Protein AF-R7CUU1-F1 (afdb_monomer_lite)

Radius of gyration: 13.54 Å; chains: 1; bounding box: 40×17×28 Å

pLDDT: mean 95.11, std 6.79, range [55.94, 98.75]

Foldseek 3Di:
DVVCLVPQDLLVVLVVQADPVQAGDPPQHGHSVRSSVVSVVVSVVVVVVVVVVVVVVD

Secondary structure (DSSP, 8-state):
-HHHHHT--HHHHHHHTB-TTSBB-TTS-SBHHHHHHHHHHHHHHHHHHHHHHHHH--

Structure (mmCIF, N/CA/C/O backbone):
data_AF-R7CUU1-F1
#
_entry.id   AF-R7CUU1-F1
#
loop_
_atom_site.group_PDB
_atom_site.id
_atom_site.type_symbol
_atom_site.label_atom_id
_atom_site.label_alt_id
_atom_site.label_comp_id
_atom_site.label_asym_id
_atom_site.label_entity_id
_atom_site.label_seq_id
_atom_site.pdbx_PDB_ins_code
_atom_site.Cartn_x
_atom_site.Cartn_y
_atom_site.Cartn_z
_atom_site.occupancy
_atom_site.B_iso_or_equiv
_atom_site.auth_seq_id
_atom_site.auth_comp_id
_atom_site.auth_asym_id
_atom_site.auth_atom_id
_atom_site.pdbx_PDB_model_num
ATOM 1 N N . MET A 1 1 ? -6.822 -2.936 15.174 1.00 84.19 1 MET A N 1
ATOM 2 C CA . MET A 1 1 ? -7.159 -2.502 13.800 1.00 84.19 1 MET A CA 1
ATOM 3 C C . MET A 1 1 ? -6.929 -1.014 13.642 1.00 84.19 1 MET A C 1
ATOM 5 O O . MET A 1 1 ? -6.239 -0.635 12.716 1.00 84.19 1 MET A O 1
ATOM 9 N N . GLU A 1 2 ? -7.424 -0.205 14.576 1.00 89.94 2 GLU A N 1
ATOM 10 C CA . GLU A 1 2 ? -7.115 1.228 14.667 1.00 89.94 2 GLU A CA 1
ATOM 11 C C . GLU A 1 2 ? -5.613 1.505 14.794 1.00 89.94 2 GLU A C 1
ATOM 13 O O . GLU A 1 2 ? -5.053 2.116 13.898 1.00 89.94 2 GLU A O 1
ATOM 18 N N . GLU A 1 3 ? -4.934 0.910 15.782 1.00 90.56 3 GLU A N 1
ATOM 19 C CA . GLU A 1 3 ? -3.469 1.028 15.927 1.00 90.56 3 GLU A CA 1
ATOM 20 C C . GLU A 1 3 ? -2.690 0.577 14.677 1.00 90.56 3 GLU A C 1
ATOM 22 O O . GLU A 1 3 ? -1.625 1.105 14.377 1.00 90.56 3 GLU A O 1
ATOM 27 N N . TYR A 1 4 ? -3.221 -0.405 13.937 1.00 87.81 4 TYR A N 1
ATOM 28 C CA . TYR A 1 4 ? -2.599 -0.877 12.696 1.00 87.81 4 TYR A CA 1
ATOM 29 C C . TYR A 1 4 ? -2.775 0.132 11.560 1.00 87.81 4 TYR A C 1
ATOM 31 O O . TYR A 1 4 ? -1.837 0.363 10.814 1.00 87.81 4 TYR A O 1
ATOM 39 N N . TYR A 1 5 ? -3.961 0.735 11.441 1.00 91.44 5 TYR A N 1
ATOM 40 C CA . TYR A 1 5 ? -4.222 1.781 10.458 1.00 91.44 5 TYR A CA 1
ATOM 41 C C . TYR A 1 5 ? -3.404 3.046 10.747 1.00 91.44 5 TYR A C 1
ATOM 43 O O . TYR A 1 5 ? -2.768 3.573 9.847 1.00 91.44 5 TYR A O 1
ATOM 51 N N . GLU A 1 6 ? -3.363 3.505 12.000 1.00 92.50 6 GLU A N 1
ATOM 52 C CA . GLU A 1 6 ? -2.613 4.708 12.394 1.00 92.50 6 GLU A CA 1
ATOM 53 C C . GLU A 1 6 ? -1.099 4.566 12.204 1.00 92.50 6 GLU A C 1
ATOM 55 O O . GLU A 1 6 ? -0.405 5.558 11.988 1.00 92.50 6 GLU A O 1
ATOM 60 N N . GLY A 1 7 ? -0.588 3.338 12.303 1.00 95.38 7 GLY A N 1
ATOM 61 C CA . GLY A 1 7 ? 0.810 3.009 12.047 1.00 95.38 7 GLY A CA 1
ATOM 62 C C . GLY A 1 7 ? 1.098 2.518 10.629 1.00 95.38 7 GLY A C 1
ATOM 63 O O . GLY A 1 7 ? 2.229 2.100 10.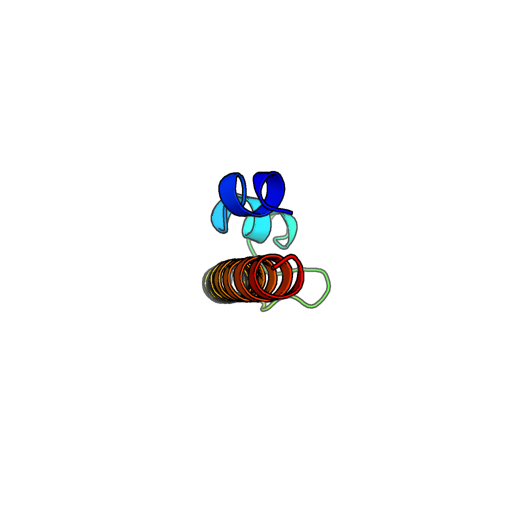381 1.00 95.38 7 GLY A O 1
ATOM 64 N N . PHE A 1 8 ? 0.111 2.503 9.727 1.00 96.19 8 PHE A N 1
ATOM 65 C CA . PHE A 1 8 ? 0.316 2.032 8.362 1.00 96.19 8 PHE A CA 1
ATOM 66 C C . PHE A 1 8 ? 1.165 3.050 7.598 1.00 96.19 8 PHE A C 1
ATOM 68 O O . PHE A 1 8 ? 0.802 4.216 7.486 1.00 96.19 8 PHE A O 1
ATOM 75 N N . ASP A 1 9 ? 2.297 2.599 7.067 1.00 97.75 9 ASP A N 1
ATOM 76 C CA . ASP A 1 9 ? 3.176 3.405 6.226 1.00 97.75 9 ASP A CA 1
ATOM 77 C C . ASP A 1 9 ? 3.371 2.683 4.893 1.00 97.75 9 ASP A C 1
ATOM 79 O O . ASP A 1 9 ? 4.032 1.641 4.827 1.00 97.75 9 ASP A O 1
ATOM 83 N N . ALA A 1 10 ? 2.777 3.234 3.833 1.00 97.94 10 ALA A N 1
ATOM 84 C CA . ALA A 1 10 ? 2.797 2.632 2.506 1.00 97.94 10 ALA A CA 1
ATOM 85 C C . ALA A 1 10 ? 4.225 2.439 1.972 1.00 97.94 10 ALA A C 1
ATOM 87 O O . ALA A 1 10 ? 4.482 1.449 1.286 1.00 97.94 10 ALA A O 1
ATOM 88 N N . ASP A 1 11 ? 5.165 3.322 2.329 1.00 97.94 11 ASP A N 1
ATOM 89 C CA . ASP A 1 11 ? 6.566 3.206 1.921 1.00 97.94 11 ASP A CA 1
ATOM 90 C C . ASP A 1 11 ? 7.247 2.008 2.600 1.00 97.94 11 ASP A C 1
ATOM 92 O O . ASP A 1 11 ? 7.896 1.186 1.939 1.00 97.94 11 ASP A O 1
ATOM 96 N N . SER A 1 12 ? 7.068 1.873 3.918 1.00 97.56 12 SER A N 1
ATOM 97 C CA . SER A 1 12 ? 7.588 0.739 4.690 1.00 97.56 12 SER A CA 1
ATOM 98 C C . SER A 1 12 ? 6.983 -0.590 4.239 1.00 97.56 12 SER A C 1
ATOM 100 O O . SER A 1 12 ? 7.712 -1.571 4.076 1.00 97.56 12 SER A O 1
ATOM 102 N N . GLU A 1 13 ? 5.675 -0.632 3.985 1.00 97.75 13 GLU A N 1
ATOM 103 C CA . GLU A 1 13 ? 5.001 -1.822 3.461 1.00 97.75 13 GLU A CA 1
ATOM 104 C C . GLU A 1 13 ? 5.498 -2.156 2.050 1.00 97.75 13 GLU A C 1
ATOM 106 O O . GLU A 1 13 ? 5.855 -3.304 1.775 1.00 97.75 13 GLU A O 1
ATOM 111 N N . ALA A 1 14 ? 5.642 -1.160 1.168 1.00 98.38 14 ALA A N 1
ATOM 112 C CA . ALA A 1 14 ? 6.136 -1.377 -0.189 1.00 98.38 14 ALA A CA 1
ATOM 113 C C . ALA A 1 14 ? 7.547 -1.968 -0.167 1.00 98.38 14 ALA A C 1
ATOM 115 O O . ALA A 1 14 ? 7.822 -2.924 -0.893 1.00 98.38 14 ALA A O 1
ATOM 116 N N . TYR A 1 15 ? 8.421 -1.471 0.714 1.00 97.69 15 TYR A N 1
ATOM 117 C CA . TYR A 1 15 ? 9.784 -1.974 0.884 1.00 97.69 15 TYR A CA 1
ATOM 118 C C . TYR A 1 15 ? 9.837 -3.482 1.181 1.00 97.69 15 TYR A C 1
ATOM 120 O O . TYR A 1 15 ? 10.701 -4.187 0.649 1.00 97.69 15 TYR A O 1
ATOM 128 N N . LEU A 1 16 ? 8.890 -4.018 1.960 1.00 97.88 16 LEU A N 1
ATOM 129 C CA . LEU A 1 16 ? 8.820 -5.457 2.251 1.00 97.88 16 LEU A CA 1
ATOM 130 C C . LEU A 1 16 ? 8.609 -6.300 0.984 1.00 97.88 16 LEU A C 1
ATOM 132 O O . LEU A 1 16 ? 9.111 -7.430 0.900 1.00 97.88 16 LEU A O 1
ATOM 136 N N . TRP A 1 17 ? 7.933 -5.735 -0.018 1.00 98.31 17 TRP A N 1
ATOM 137 C CA . TRP A 1 17 ? 7.620 -6.354 -1.306 1.00 98.31 17 TRP A CA 1
ATOM 138 C C . TRP A 1 17 ? 8.649 -6.083 -2.401 1.00 98.31 17 TRP A C 1
ATOM 140 O O . TRP A 1 17 ? 8.473 -6.571 -3.518 1.00 98.31 17 TRP A O 1
ATOM 150 N N . LEU A 1 18 ? 9.745 -5.386 -2.098 1.00 98.56 18 LEU A N 1
ATOM 151 C CA . LEU A 1 18 ? 10.854 -5.193 -3.030 1.00 98.56 18 LEU A CA 1
ATOM 152 C C . LEU A 1 18 ? 11.968 -6.226 -2.806 1.00 98.56 18 LEU A C 1
ATOM 154 O O . LEU A 1 18 ? 12.199 -6.722 -1.698 1.00 98.56 18 LEU A O 1
ATOM 158 N N . ASP A 1 19 ? 12.661 -6.588 -3.879 1.00 98.12 19 ASP A N 1
ATOM 159 C CA . ASP A 1 19 ? 13.929 -7.303 -3.837 1.00 98.12 19 ASP A CA 1
ATOM 160 C C . ASP A 1 19 ? 15.105 -6.350 -3.552 1.00 98.12 19 ASP A C 1
ATOM 162 O O . ASP A 1 19 ? 14.945 -5.135 -3.433 1.00 98.12 19 ASP A O 1
ATOM 166 N N . GLY A 1 20 ? 16.316 -6.903 -3.446 1.00 97.81 20 GLY A N 1
ATOM 167 C CA . GLY A 1 20 ? 17.521 -6.117 -3.155 1.00 97.81 20 GLY A CA 1
ATOM 168 C C . GLY A 1 20 ? 17.921 -5.110 -4.244 1.00 97.81 20 GLY A C 1
ATOM 169 O O . GLY A 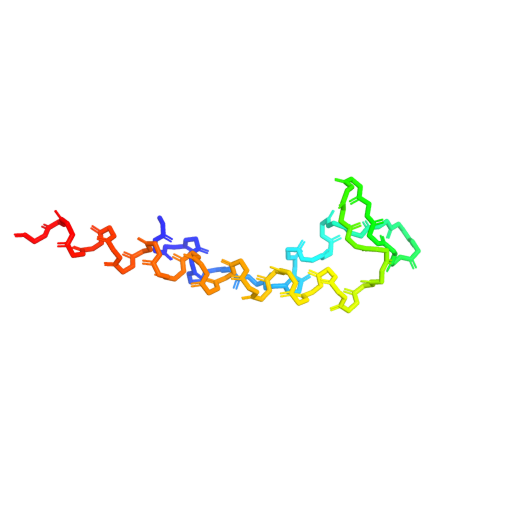1 20 ? 18.799 -4.290 -3.997 1.00 97.81 20 GLY A O 1
ATOM 170 N N . ASN A 1 21 ? 17.295 -5.157 -5.425 1.00 97.44 21 ASN A N 1
ATOM 171 C CA . ASN A 1 21 ? 17.519 -4.218 -6.524 1.00 97.44 21 ASN A CA 1
ATOM 172 C C . ASN A 1 21 ? 16.399 -3.167 -6.636 1.00 97.44 21 ASN A C 1
ATOM 174 O O . ASN A 1 21 ? 16.471 -2.295 -7.502 1.00 97.44 21 ASN A O 1
ATOM 178 N N . GLY A 1 22 ? 15.367 -3.241 -5.788 1.00 97.19 22 GLY A N 1
ATOM 179 C CA . GLY A 1 22 ? 14.223 -2.331 -5.811 1.00 97.19 22 GLY A CA 1
ATOM 180 C C . GLY A 1 22 ? 13.115 -2.734 -6.788 1.00 97.19 22 GLY A C 1
ATOM 181 O O . GLY A 1 22 ? 12.306 -1.890 -7.169 1.00 97.19 22 GLY A O 1
ATOM 182 N N . HIS A 1 23 ? 13.058 -3.995 -7.221 1.00 98.31 23 HIS A N 1
ATOM 183 C CA . HIS A 1 23 ? 11.955 -4.519 -8.033 1.00 98.31 23 HIS A CA 1
ATOM 184 C C . HIS A 1 23 ? 10.963 -5.304 -7.184 1.00 98.31 23 HIS A C 1
ATOM 186 O O . HIS A 1 23 ? 11.353 -5.920 -6.198 1.00 98.31 23 HIS A O 1
ATOM 192 N N . GLY A 1 24 ? 9.686 -5.327 -7.571 1.00 98.50 24 GLY A N 1
ATOM 193 C CA . GLY A 1 24 ? 8.699 -6.144 -6.864 1.00 98.50 24 GLY A CA 1
ATOM 194 C C . GLY A 1 24 ? 9.054 -7.632 -6.874 1.00 98.50 24 GLY A C 1
ATOM 195 O O . GLY A 1 24 ? 9.487 -8.178 -7.893 1.00 98.50 24 GLY A O 1
ATOM 196 N N . LYS A 1 25 ? 8.843 -8.294 -5.735 1.00 98.19 25 LYS A N 1
ATOM 197 C CA . LYS A 1 25 ? 9.002 -9.742 -5.537 1.00 98.19 25 LYS A CA 1
ATOM 198 C C . LYS A 1 25 ? 7.694 -10.372 -5.060 1.00 98.19 25 LYS A C 1
ATOM 200 O O . LYS A 1 25 ? 6.729 -9.685 -4.748 1.00 98.19 25 LYS A O 1
ATOM 205 N N . ASN A 1 26 ? 7.665 -11.702 -4.976 1.00 96.19 26 ASN A N 1
ATOM 206 C CA . ASN A 1 26 ? 6.549 -12.462 -4.393 1.00 96.19 26 ASN A CA 1
ATOM 207 C C . ASN A 1 26 ? 5.174 -12.194 -5.041 1.00 96.19 26 ASN A C 1
ATOM 209 O O . ASN A 1 26 ? 4.148 -12.318 -4.383 1.00 96.19 26 ASN A O 1
ATOM 213 N N . GLY A 1 27 ? 5.148 -11.851 -6.332 1.00 96.31 27 GLY A N 1
ATOM 214 C CA . GLY A 1 27 ? 3.913 -11.549 -7.063 1.00 96.31 27 GLY A CA 1
ATOM 215 C C . GLY A 1 27 ? 3.524 -10.068 -7.087 1.00 96.31 27 GLY A C 1
ATOM 216 O O . GLY A 1 27 ? 2.536 -9.739 -7.737 1.00 96.31 27 GLY A O 1
ATOM 217 N N . ALA A 1 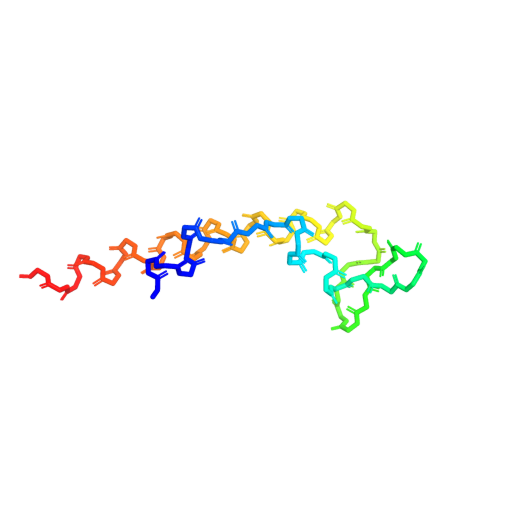28 ? 4.300 -9.184 -6.451 1.00 98.06 28 ALA A N 1
ATOM 218 C CA . ALA A 1 28 ? 4.123 -7.741 -6.578 1.00 98.06 28 ALA A CA 1
ATOM 219 C C . ALA A 1 28 ? 4.513 -7.230 -7.985 1.00 98.06 28 ALA A C 1
ATOM 221 O O . ALA A 1 28 ? 5.327 -7.864 -8.672 1.00 98.06 28 ALA A O 1
ATOM 222 N N . PRO A 1 29 ? 3.980 -6.073 -8.421 1.00 98.44 29 PRO A N 1
ATOM 223 C CA . PRO A 1 29 ? 4.378 -5.433 -9.672 1.00 98.44 29 PRO A CA 1
ATOM 224 C C . PRO A 1 29 ? 5.892 -5.211 -9.780 1.00 98.44 29 PRO A C 1
ATOM 226 O O . PRO A 1 29 ? 6.545 -4.780 -8.838 1.00 98.44 29 PRO A O 1
ATOM 229 N N . TYR A 1 30 ? 6.476 -5.432 -10.960 1.00 98.38 30 TYR A N 1
ATOM 230 C CA . TYR A 1 30 ? 7.935 -5.331 -11.127 1.00 98.38 30 TYR A CA 1
ATOM 231 C C . TYR A 1 30 ? 8.501 -3.924 -10.843 1.00 98.38 30 TYR A C 1
ATOM 233 O O . TYR A 1 30 ? 9.634 -3.774 -10.379 1.00 98.38 30 TYR A O 1
ATOM 241 N N . ARG A 1 31 ? 7.743 -2.866 -11.148 1.00 98.56 31 ARG A N 1
ATOM 242 C CA . ARG A 1 31 ? 8.170 -1.478 -10.937 1.00 98.56 31 ARG A CA 1
ATOM 243 C C . ARG A 1 31 ? 7.865 -1.065 -9.500 1.00 98.56 31 ARG A C 1
ATOM 245 O O . ARG A 1 31 ? 6.709 -1.074 -9.106 1.00 98.56 31 ARG A O 1
ATOM 252 N N . MET A 1 32 ? 8.870 -0.565 -8.781 1.00 98.38 32 MET A N 1
ATOM 253 C CA . MET A 1 32 ? 8.711 -0.039 -7.417 1.00 98.38 32 MET A CA 1
ATOM 254 C C . MET A 1 32 ? 7.529 0.924 -7.254 1.00 98.38 32 MET A C 1
ATOM 256 O O . MET A 1 32 ? 6.759 0.795 -6.314 1.00 98.38 32 MET A O 1
ATOM 260 N N . LYS A 1 33 ? 7.353 1.859 -8.199 1.00 98.44 33 LYS A N 1
ATOM 261 C CA . LYS A 1 33 ? 6.244 2.826 -8.160 1.00 98.44 33 LYS A CA 1
ATOM 262 C C . LYS A 1 33 ? 4.857 2.168 -8.196 1.00 98.44 33 LYS A C 1
ATOM 264 O O . LYS A 1 33 ? 3.913 2.741 -7.676 1.00 98.44 33 LYS A O 1
ATOM 269 N N . ASP A 1 34 ? 4.746 0.999 -8.823 1.00 98.69 34 ASP A N 1
ATOM 270 C CA . ASP A 1 34 ? 3.481 0.277 -8.942 1.00 98.69 34 ASP A CA 1
ATOM 271 C C . ASP A 1 34 ? 3.236 -0.542 -7.659 1.00 98.69 34 ASP A C 1
ATOM 273 O O . ASP A 1 34 ? 2.102 -0.634 -7.211 1.00 98.69 34 ASP A O 1
ATOM 277 N N . VAL A 1 35 ? 4.296 -1.040 -7.002 1.00 98.69 35 VAL A N 1
ATOM 278 C CA . VAL A 1 35 ? 4.207 -1.628 -5.648 1.00 98.69 35 VAL A CA 1
ATOM 279 C C . VAL A 1 35 ? 3.753 -0.586 -4.624 1.00 98.69 35 VAL A C 1
ATOM 281 O O . VAL A 1 35 ? 2.887 -0.875 -3.807 1.00 98.69 35 VAL A O 1
ATOM 284 N N . LEU A 1 36 ? 4.310 0.628 -4.679 1.00 98.62 36 LEU A N 1
ATOM 285 C CA . LEU A 1 36 ? 3.905 1.721 -3.793 1.00 98.62 36 LEU A CA 1
ATOM 286 C C . LEU A 1 36 ? 2.432 2.091 -3.998 1.00 98.62 36 LEU A C 1
ATOM 288 O O . LEU A 1 36 ? 1.685 2.159 -3.028 1.00 98.62 36 LEU A O 1
ATOM 292 N N . ALA A 1 37 ? 2.000 2.242 -5.253 1.00 98.75 37 ALA A N 1
ATOM 293 C CA . ALA A 1 37 ? 0.603 2.531 -5.567 1.00 98.75 37 ALA A CA 1
ATOM 294 C C . ALA A 1 37 ? -0.355 1.450 -5.024 1.00 98.75 37 ALA A C 1
ATOM 296 O O . ALA A 1 37 ? -1.441 1.773 -4.539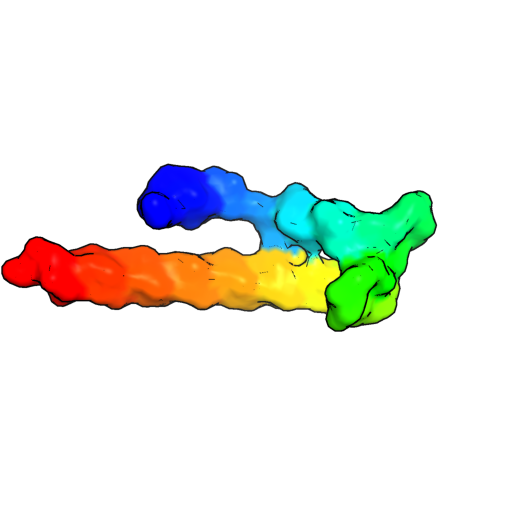 1.00 98.75 37 ALA A O 1
ATOM 297 N N . ASP A 1 38 ? 0.049 0.175 -5.058 1.00 98.25 38 ASP A N 1
ATOM 298 C CA . ASP A 1 38 ? -0.723 -0.915 -4.452 1.00 98.25 38 ASP A CA 1
ATOM 299 C C . ASP A 1 38 ? -0.809 -0.782 -2.918 1.00 98.25 38 ASP A C 1
ATOM 301 O O . ASP A 1 38 ? -1.865 -1.055 -2.345 1.00 98.25 38 ASP A O 1
ATOM 305 N N . MET A 1 39 ? 0.259 -0.346 -2.238 1.00 98.25 39 MET A N 1
ATOM 306 C CA . MET A 1 39 ? 0.251 -0.162 -0.778 1.00 98.25 39 MET A CA 1
ATOM 307 C C . MET A 1 39 ? -0.555 1.066 -0.340 1.00 98.25 39 MET A C 1
ATOM 309 O O . MET A 1 39 ? -1.302 0.975 0.631 1.00 98.25 39 MET A O 1
ATOM 313 N N . GLU A 1 40 ? -0.504 2.172 -1.087 1.00 98.44 40 GLU A N 1
ATOM 314 C CA . GLU A 1 40 ? -1.386 3.334 -0.877 1.00 98.44 40 GLU A CA 1
ATOM 315 C C . GLU A 1 40 ? -2.8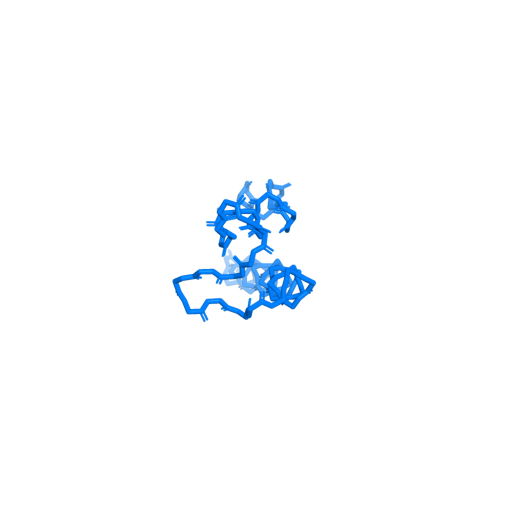67 2.939 -1.050 1.00 98.44 40 GLU A C 1
ATOM 317 O O . GLU A 1 40 ? -3.745 3.335 -0.277 1.00 98.44 40 GLU A O 1
ATOM 322 N N . ALA A 1 41 ? -3.167 2.095 -2.044 1.00 98.44 41 ALA A N 1
ATOM 323 C CA . ALA A 1 41 ? -4.510 1.550 -2.218 1.00 98.44 41 ALA A CA 1
ATOM 324 C C . ALA A 1 41 ? -4.911 0.629 -1.050 1.00 98.44 41 ALA A C 1
ATOM 326 O O . ALA A 1 41 ? -6.066 0.665 -0.609 1.00 98.44 41 ALA A O 1
ATOM 327 N N . ALA A 1 42 ? -3.977 -0.179 -0.537 1.00 97.38 42 ALA A N 1
ATOM 328 C CA . ALA A 1 42 ? -4.198 -1.045 0.616 1.00 97.38 42 ALA A CA 1
ATOM 329 C C . ALA A 1 42 ? -4.500 -0.247 1.891 1.00 97.38 42 ALA A C 1
ATOM 331 O O . ALA A 1 42 ? -5.472 -0.574 2.573 1.00 97.38 42 ALA A O 1
ATOM 332 N N . GLU A 1 43 ? -3.765 0.832 2.164 1.00 97.69 43 GLU A N 1
ATOM 333 C CA . GLU A 1 43 ? -4.038 1.756 3.272 1.00 97.69 43 GLU A CA 1
ATOM 334 C C . GLU A 1 43 ? -5.482 2.277 3.216 1.00 97.69 43 GLU A C 1
ATOM 336 O O . GLU A 1 43 ? -6.243 2.178 4.184 1.00 97.69 43 GLU A O 1
ATOM 341 N N . GLY A 1 44 ? -5.915 2.740 2.037 1.00 97.06 44 GLY A N 1
ATOM 342 C CA . GLY A 1 44 ? -7.285 3.202 1.823 1.00 97.06 44 GLY A CA 1
ATOM 343 C C . GLY A 1 44 ? -8.341 2.108 2.034 1.00 97.06 44 GLY A C 1
ATOM 344 O O . GLY A 1 44 ? -9.448 2.392 2.499 1.00 97.06 44 GLY A O 1
ATOM 345 N N . MET A 1 45 ? -8.031 0.847 1.716 1.00 97.19 45 MET A N 1
ATOM 346 C CA . MET A 1 45 ? -8.915 -0.291 2.002 1.00 97.19 45 MET A CA 1
ATOM 347 C C . MET A 1 45 ? -8.967 -0.621 3.497 1.00 97.19 45 MET A C 1
ATOM 349 O O . MET A 1 45 ? -10.053 -0.896 4.013 1.00 97.19 45 MET A O 1
ATOM 353 N N . VAL A 1 46 ? -7.835 -0.556 4.202 1.00 96.06 46 VAL A N 1
ATOM 354 C CA . VAL A 1 46 ? -7.764 -0.748 5.659 1.00 96.06 46 VAL A CA 1
ATOM 355 C C . VAL A 1 46 ? -8.571 0.333 6.380 1.00 96.06 46 VAL A C 1
ATOM 357 O O . VAL A 1 46 ? -9.347 -0.001 7.276 1.00 96.06 46 VAL A O 1
ATOM 360 N N . CYS A 1 47 ? -8.472 1.592 5.940 1.00 95.44 47 CYS A N 1
ATOM 361 C CA . CYS A 1 47 ? -9.275 2.707 6.447 1.00 95.44 47 CYS A CA 1
ATOM 362 C C . CYS A 1 47 ? -10.780 2.418 6.346 1.00 95.44 47 CYS A C 1
ATOM 364 O O . CYS A 1 47 ? -11.489 2.400 7.352 1.00 95.44 47 CYS A O 1
ATOM 366 N N . LYS A 1 48 ? -11.258 2.080 5.140 1.00 96.44 48 LYS A N 1
ATOM 367 C CA . LYS A 1 48 ? -12.674 1.750 4.896 1.00 96.44 48 LYS A CA 1
ATOM 368 C C . LYS A 1 48 ? -13.146 0.566 5.733 1.00 96.44 48 LYS A C 1
ATOM 370 O O . LYS A 1 48 ? -14.281 0.547 6.204 1.00 96.44 48 LYS A O 1
ATOM 375 N N . LEU A 1 49 ? -12.291 -0.440 5.906 1.00 95.69 49 LEU A N 1
ATOM 376 C CA . LEU A 1 49 ? -12.617 -1.601 6.722 1.00 95.69 49 LEU A CA 1
ATOM 377 C C . LEU A 1 49 ? -12.718 -1.229 8.209 1.00 95.69 49 LEU A C 1
ATOM 379 O O . LEU A 1 49 ? -13.641 -1.689 8.877 1.00 95.69 49 LEU A O 1
ATOM 383 N N . LEU A 1 50 ? -11.833 -0.365 8.716 1.00 94.75 50 LEU A N 1
ATOM 384 C CA . LEU A 1 50 ? -11.908 0.161 10.080 1.00 94.75 50 LEU A CA 1
ATOM 385 C C . LEU A 1 50 ? -13.197 0.965 10.307 1.00 94.75 50 LEU A C 1
ATOM 387 O O . LEU A 1 50 ? -13.869 0.758 11.316 1.00 94.75 50 LEU A O 1
ATOM 391 N N . GLU A 1 51 ? -13.567 1.842 9.372 1.00 95.06 51 GLU A N 1
ATOM 392 C CA . GLU A 1 51 ? -14.828 2.595 9.420 1.00 95.06 51 GLU A CA 1
ATOM 393 C C . GLU A 1 51 ? -16.045 1.662 9.459 1.00 95.06 51 GLU A C 1
ATOM 395 O O . GLU A 1 51 ? -16.930 1.832 10.298 1.00 95.06 51 GLU A O 1
ATOM 400 N N . ALA A 1 52 ? -16.068 0.638 8.600 1.00 95.38 52 ALA A N 1
ATOM 401 C CA . ALA A 1 52 ? -17.148 -0.342 8.566 1.00 95.38 52 ALA A CA 1
ATOM 402 C C . ALA A 1 52 ? -17.255 -1.135 9.878 1.00 95.38 52 ALA A C 1
ATOM 404 O O . ALA A 1 52 ? -18.354 -1.327 10.387 1.00 95.38 52 ALA A O 1
ATOM 405 N N . VAL A 1 53 ? -16.127 -1.575 10.446 1.00 93.56 53 VAL A N 1
ATOM 406 C CA . VAL A 1 53 ? -16.108 -2.300 11.727 1.00 93.56 53 VAL A CA 1
ATOM 407 C C . VAL A 1 53 ? -16.586 -1.412 12.876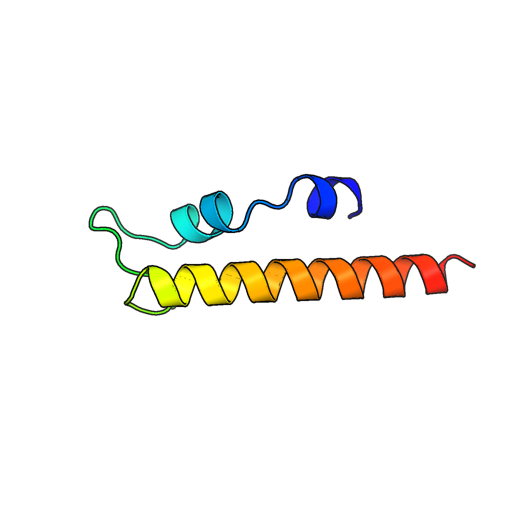 1.00 93.56 53 VAL A C 1
ATOM 409 O O . VAL A 1 53 ? -17.343 -1.886 13.719 1.00 93.56 53 VAL A O 1
ATOM 412 N N . ARG A 1 54 ? -16.203 -0.130 12.900 1.00 92.88 54 ARG A N 1
ATOM 413 C CA . ARG A 1 54 ? -16.701 0.835 13.894 1.00 92.88 54 ARG A CA 1
ATOM 414 C C . ARG A 1 54 ? -18.214 1.009 13.804 1.00 92.88 54 ARG A C 1
ATOM 416 O O . ARG A 1 54 ? -18.879 0.885 14.821 1.00 92.88 54 ARG A O 1
ATOM 423 N N . GLY A 1 55 ? -18.754 1.185 12.599 1.00 92.06 55 GLY A N 1
ATOM 424 C CA . GLY A 1 55 ? -20.201 1.320 12.395 1.00 92.06 55 GLY A CA 1
ATOM 425 C C . GLY A 1 55 ? -21.020 0.052 12.679 1.00 92.06 55 GLY A C 1
ATOM 426 O O . GLY A 1 55 ? -22.243 0.119 12.707 1.00 92.06 55 GLY A O 1
ATOM 427 N N . LEU A 1 56 ? -20.377 -1.108 12.867 1.00 86.81 56 LEU A N 1
ATOM 428 C CA . LEU A 1 56 ? -21.022 -2.347 13.330 1.00 86.81 56 LEU A CA 1
ATOM 429 C C . LEU A 1 56 ? -20.984 -2.511 14.857 1.00 86.81 56 LEU A C 1
ATOM 431 O O . LEU A 1 56 ? -21.656 -3.398 15.381 1.00 86.81 56 LEU A O 1
ATOM 435 N N . ALA A 1 57 ? -20.153 -1.731 15.552 1.00 73.00 57 ALA A N 1
ATOM 436 C CA . ALA A 1 57 ? -20.031 -1.752 17.008 1.00 73.00 57 ALA A CA 1
ATOM 437 C C . ALA A 1 57 ? -21.015 -0.790 17.708 1.00 73.00 57 ALA A C 1
ATOM 439 O O . ALA A 1 57 ? -21.067 -0.791 18.941 1.00 73.00 57 ALA A O 1
ATOM 440 N N . ASP A 1 58 ? -21.770 -0.014 16.923 1.00 55.94 58 ASP A N 1
ATOM 441 C CA . ASP A 1 58 ? -22.882 0.853 17.337 1.00 55.94 58 ASP A CA 1
ATOM 442 C C . ASP A 1 58 ? -24.210 0.076 17.442 1.00 55.94 58 ASP A C 1
ATOM 444 O O . ASP A 1 58 ? -24.992 0.365 18.381 1.00 55.94 58 ASP A O 1
#

Sequence (58 aa):
MEEYYEGFDADSEAYLWLDGNGHGKNGAPYRMKDVLADMEAAEGMVCKLLEAVRGLAD